Protein AF-A0A0R2D776-F1 (afdb_monomer)

Radius of gyration: 20.75 Å; Cα contacts (8 Å, |Δi|>4): 12; chains: 1; bounding box: 34×33×57 Å

Nearest PDB structures (foldseek):
  3jbu-assembly1_U  TM=2.125E-01  e=8.522E+00  Escherichia coli K-12

Organism: NCBI:txid1423725

pLDDT: mean 80.25, std 14.11, range [44.25, 95.75]

Sequence (64 aa):
MKYVVLYIDHENLDETLKKLKEMRFVKRVIMSPRPNIKINFEDEVGKTYKLTEEDREKYRSNKE

Structure (mmCIF, N/CA/C/O backbone):
data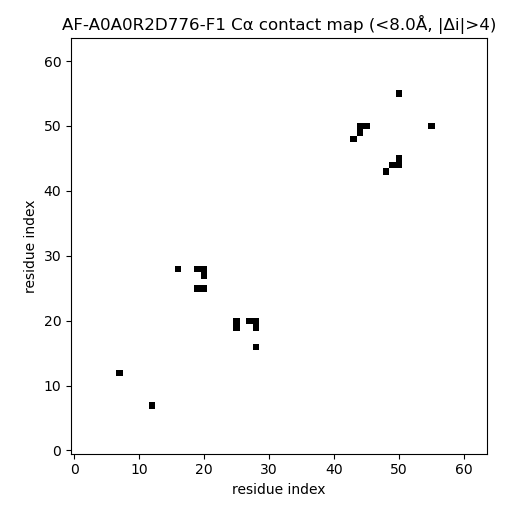_AF-A0A0R2D776-F1
#
_entry.id   AF-A0A0R2D776-F1
#
loop_
_atom_site.group_PDB
_atom_site.id
_atom_site.type_symbol
_atom_site.label_atom_id
_atom_site.label_alt_id
_atom_site.label_comp_id
_atom_site.label_asym_id
_atom_site.label_entity_id
_atom_site.label_seq_id
_atom_site.pdbx_PDB_ins_code
_atom_site.Cartn_x
_atom_site.Cartn_y
_atom_site.Cartn_z
_atom_site.occupancy
_atom_site.B_iso_or_equiv
_atom_site.auth_seq_id
_atom_site.auth_comp_id
_atom_site.auth_asym_id
_atom_site.auth_atom_id
_atom_site.pdbx_PDB_model_num
ATOM 1 N N . MET A 1 1 ? -11.188 -15.156 4.468 1.00 73.12 1 MET A N 1
ATOM 2 C CA . MET A 1 1 ? -10.907 -13.726 4.740 1.00 73.12 1 MET A CA 1
ATOM 3 C C . MET A 1 1 ? -10.977 -12.978 3.422 1.00 73.12 1 MET A C 1
ATOM 5 O O . MET A 1 1 ? -10.466 -13.503 2.442 1.00 73.12 1 MET A O 1
ATOM 9 N N . LYS A 1 2 ? -11.645 -11.823 3.374 1.00 88.25 2 LYS A N 1
ATOM 10 C CA . LYS A 1 2 ? -11.778 -11.023 2.148 1.00 88.25 2 LYS A CA 1
ATOM 11 C C . LYS A 1 2 ? -10.652 -9.990 2.090 1.00 88.25 2 LYS A C 1
ATOM 13 O O . LYS A 1 2 ? -10.239 -9.492 3.134 1.00 88.25 2 LYS A O 1
ATOM 18 N N . TYR A 1 3 ? -10.168 -9.694 0.893 1.00 94.19 3 TYR A N 1
ATOM 19 C CA . TYR A 1 3 ? -9.198 -8.633 0.643 1.00 94.19 3 TYR A CA 1
ATOM 20 C C . TYR A 1 3 ? -9.603 -7.868 -0.615 1.00 94.19 3 TYR A C 1
ATOM 22 O O . TYR A 1 3 ? -10.424 -8.348 -1.398 1.00 94.19 3 TYR A O 1
ATOM 30 N N . VAL A 1 4 ? -9.035 -6.679 -0.782 1.00 92.88 4 VAL A N 1
ATOM 31 C CA . VAL A 1 4 ? -9.233 -5.833 -1.958 1.00 92.88 4 VAL A CA 1
ATOM 32 C C . VAL A 1 4 ? -7.877 -5.441 -2.524 1.00 92.88 4 VAL A C 1
ATOM 34 O O . VAL A 1 4 ? -6.908 -5.291 -1.779 1.00 92.88 4 VAL A O 1
ATOM 37 N N . VAL A 1 5 ? -7.819 -5.286 -3.842 1.00 93.06 5 VAL A N 1
ATOM 38 C CA . VAL A 1 5 ? -6.684 -4.685 -4.542 1.00 93.06 5 VAL A CA 1
ATOM 39 C C . VAL A 1 5 ? -7.142 -3.313 -5.005 1.00 93.06 5 VAL A C 1
ATOM 41 O O . VAL A 1 5 ? -8.160 -3.197 -5.681 1.00 93.06 5 VAL A O 1
ATOM 44 N N . LEU A 1 6 ? -6.413 -2.281 -4.596 1.00 92.25 6 LEU A N 1
ATOM 45 C CA . LEU A 1 6 ? -6.700 -0.891 -4.926 1.00 92.25 6 LEU A CA 1
ATOM 46 C C . LEU A 1 6 ? -5.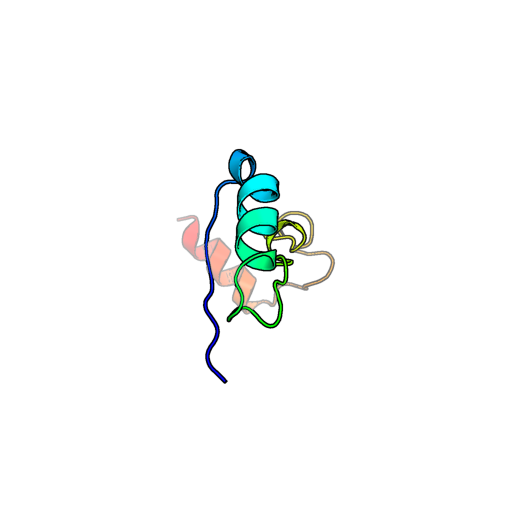557 -0.359 -5.781 1.00 92.25 6 LEU A C 1
ATOM 48 O O . LEU A 1 6 ? -4.392 -0.463 -5.397 1.00 92.25 6 LEU A O 1
ATOM 52 N N . TYR A 1 7 ? -5.908 0.203 -6.932 1.00 92.38 7 TYR A N 1
ATOM 53 C CA . TYR A 1 7 ? -4.996 1.017 -7.722 1.00 92.38 7 TYR A CA 1
ATOM 54 C C . TYR A 1 7 ? -5.149 2.461 -7.268 1.00 92.38 7 TYR A C 1
ATOM 56 O O . TYR A 1 7 ? -6.267 2.947 -7.113 1.00 92.38 7 TYR A O 1
ATOM 64 N N . ILE A 1 8 ? -4.022 3.106 -7.008 1.00 90.81 8 ILE A N 1
ATOM 65 C CA . ILE A 1 8 ? -3.947 4.463 -6.480 1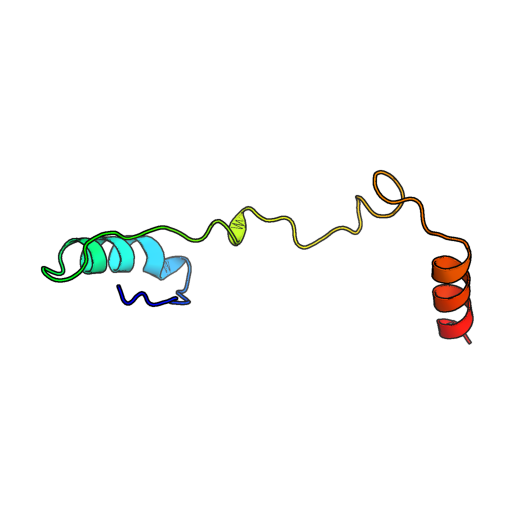.00 90.81 8 ILE A CA 1
ATOM 66 C C . ILE A 1 8 ? -2.820 5.200 -7.183 1.00 90.81 8 ILE A C 1
ATOM 68 O O . ILE A 1 8 ? -1.795 4.597 -7.515 1.00 90.81 8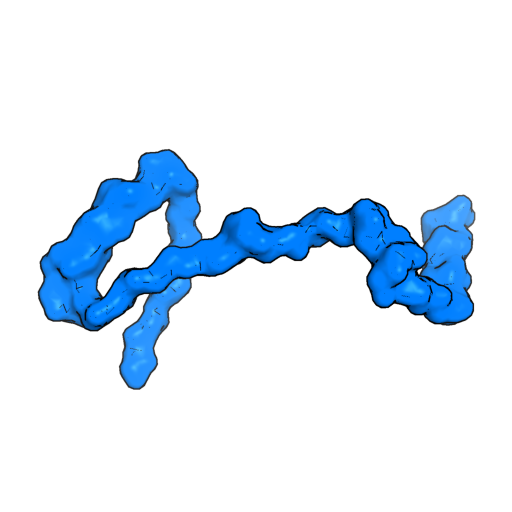 ILE A O 1
ATOM 72 N N . ASP A 1 9 ? -3.018 6.496 -7.379 1.00 92.44 9 ASP A N 1
ATOM 73 C CA . ASP A 1 9 ? -1.977 7.381 -7.883 1.00 92.44 9 ASP A CA 1
ATOM 74 C C . ASP A 1 9 ? -0.879 7.557 -6.832 1.00 92.44 9 ASP A C 1
ATOM 76 O O . ASP A 1 9 ? -1.147 7.598 -5.626 1.00 92.44 9 ASP A O 1
ATOM 80 N N . HIS A 1 10 ? 0.367 7.685 -7.291 1.00 88.50 10 HIS A N 1
ATOM 81 C CA . HIS A 1 10 ? 1.529 7.805 -6.408 1.00 88.50 10 HIS A CA 1
ATOM 82 C C . HIS A 1 10 ? 1.464 9.039 -5.501 1.00 88.50 10 HIS A C 1
ATOM 84 O O . HIS A 1 10 ? 1.885 8.966 -4.350 1.00 88.50 10 HIS A O 1
ATOM 90 N N . GLU A 1 11 ? 0.886 10.136 -5.989 1.00 94.19 11 GLU A N 1
ATOM 91 C CA . GLU A 1 11 ? 0.734 11.394 -5.246 1.00 94.19 11 GLU A CA 1
ATOM 92 C C . GLU A 1 11 ? -0.152 11.236 -4.001 1.00 94.19 11 GLU A C 1
ATOM 94 O O . GLU A 1 11 ? 0.072 11.880 -2.981 1.00 94.19 11 GLU A O 1
ATOM 99 N N . ASN A 1 12 ? -1.121 10.319 -4.057 1.00 93.12 12 ASN A N 1
ATOM 100 C CA . ASN A 1 12 ? -2.122 10.112 -3.009 1.00 93.12 12 ASN A CA 1
ATOM 101 C C . ASN A 1 12 ? -1.779 8.940 -2.071 1.00 93.12 12 ASN A C 1
ATOM 103 O O . ASN A 1 12 ? -2.579 8.576 -1.199 1.00 93.12 12 ASN A O 1
ATOM 107 N N . LEU A 1 13 ? -0.613 8.314 -2.261 1.00 91.31 13 LEU A N 1
ATOM 108 C CA . LEU A 1 13 ? -0.233 7.065 -1.608 1.00 91.31 13 LEU A CA 1
ATOM 109 C C . LEU A 1 13 ? -0.182 7.196 -0.082 1.00 91.31 13 LEU A C 1
ATOM 111 O O . LEU A 1 13 ? -0.844 6.427 0.617 1.00 91.31 13 LEU A O 1
ATOM 115 N N . ASP A 1 14 ? 0.561 8.174 0.434 1.00 93.00 14 ASP A N 1
ATOM 116 C CA . ASP A 1 14 ? 0.805 8.318 1.874 1.00 93.00 14 ASP A CA 1
ATOM 117 C C . ASP A 1 14 ? -0.473 8.648 2.653 1.00 93.00 14 ASP A C 1
ATOM 119 O O . ASP A 1 14 ? -0.761 8.039 3.690 1.00 93.00 14 ASP A O 1
ATOM 123 N N . GLU A 1 15 ? -1.289 9.563 2.123 1.00 95.69 15 GLU A N 1
ATOM 124 C CA . GLU A 1 15 ? -2.565 9.938 2.732 1.00 95.69 15 GLU A CA 1
ATOM 125 C C . GLU A 1 15 ? -3.536 8.749 2.758 1.00 95.69 15 GLU A C 1
ATOM 127 O O . GLU A 1 15 ? -4.149 8.448 3.789 1.00 95.69 15 GLU A O 1
ATOM 132 N N . THR A 1 16 ? -3.644 8.027 1.640 1.00 94.31 16 THR A N 1
ATOM 133 C CA . THR A 1 16 ? -4.527 6.862 1.526 1.00 94.31 16 THR A CA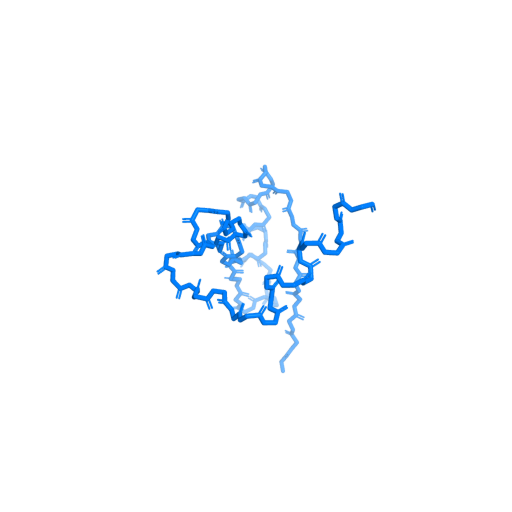 1
ATOM 134 C C . THR A 1 16 ? -4.086 5.741 2.464 1.00 94.31 16 THR A C 1
ATOM 136 O O . THR A 1 16 ? -4.913 5.120 3.136 1.00 94.31 16 THR A O 1
ATOM 139 N N . LEU A 1 17 ? -2.780 5.501 2.574 1.00 94.25 17 LEU A N 1
ATOM 140 C CA . LEU A 1 17 ? -2.216 4.453 3.419 1.00 94.25 17 LEU A CA 1
ATOM 141 C C . LEU A 1 17 ? -2.427 4.750 4.911 1.00 94.25 17 LEU A C 1
ATOM 143 O O . LEU A 1 17 ? -2.696 3.822 5.681 1.00 94.25 17 LEU A O 1
ATOM 147 N N . LYS A 1 18 ? -2.383 6.027 5.314 1.00 95.06 18 LYS A N 1
ATOM 148 C CA . LYS A 1 18 ? -2.761 6.468 6.665 1.00 95.06 18 LYS A CA 1
ATOM 149 C C . LYS A 1 18 ? -4.244 6.202 6.945 1.00 95.06 18 LYS A C 1
ATOM 151 O O . LYS A 1 18 ? -4.555 5.500 7.906 1.00 95.06 18 LYS A O 1
ATOM 156 N N . LYS A 1 19 ? -5.142 6.661 6.063 1.00 95.69 19 LYS A N 1
ATOM 157 C CA . LYS A 1 19 ? -6.598 6.457 6.201 1.00 95.69 19 LYS A CA 1
ATOM 158 C C . LYS A 1 19 ? -6.966 4.975 6.307 1.00 95.69 19 LYS A C 1
ATOM 160 O O . LYS A 1 19 ? -7.756 4.597 7.165 1.00 95.69 19 LYS A O 1
ATOM 165 N N . LEU A 1 20 ? -6.367 4.117 5.477 1.00 95.19 20 LEU A N 1
ATOM 166 C CA . LEU A 1 20 ? -6.632 2.673 5.489 1.00 95.19 20 LEU A CA 1
ATOM 167 C C . LEU A 1 20 ? -6.186 1.997 6.792 1.00 95.19 20 LEU A C 1
ATOM 169 O O . LEU A 1 20 ? -6.842 1.059 7.238 1.00 95.19 20 LEU A O 1
ATOM 173 N N . LYS A 1 21 ? -5.095 2.459 7.416 1.00 93.38 21 LYS A N 1
ATOM 174 C CA . LYS A 1 21 ? -4.619 1.926 8.704 1.00 93.38 21 LYS A CA 1
ATOM 175 C C . LYS A 1 21 ? -5.505 2.330 9.885 1.00 93.38 21 LYS A C 1
ATOM 177 O O . LYS A 1 21 ? -5.562 1.594 10.863 1.00 93.38 21 LYS A O 1
ATOM 182 N N . GLU A 1 22 ? -6.189 3.468 9.797 1.00 95.75 22 GLU A N 1
ATOM 183 C CA . GLU A 1 22 ? -7.096 3.966 10.842 1.00 95.75 22 GLU A CA 1
ATOM 184 C C . GLU A 1 22 ? -8.477 3.276 10.814 1.00 95.75 22 GLU A C 1
ATOM 186 O O . GLU A 1 22 ? -9.230 3.326 11.788 1.00 95.75 22 GLU A O 1
ATOM 191 N N . MET A 1 23 ? -8.820 2.581 9.725 1.00 95.44 23 MET A N 1
ATOM 192 C CA . MET A 1 23 ? -10.088 1.861 9.605 1.00 95.44 23 MET A CA 1
ATOM 193 C C . MET A 1 23 ? -10.136 0.639 10.531 1.00 95.44 23 MET A C 1
ATOM 195 O O . MET A 1 23 ? -9.419 -0.340 10.340 1.00 95.44 23 MET A O 1
ATOM 199 N N . ARG A 1 24 ? -11.080 0.634 11.481 1.00 95.00 24 ARG A N 1
ATOM 200 C CA . ARG A 1 24 ? -11.250 -0.425 12.501 1.00 95.00 24 ARG A CA 1
ATOM 201 C C . ARG A 1 24 ? -11.376 -1.851 11.944 1.00 95.00 24 ARG A C 1
ATOM 203 O O . ARG A 1 24 ? -11.055 -2.813 12.636 1.00 95.00 24 ARG A O 1
ATOM 210 N N . PHE A 1 25 ? -11.886 -2.000 10.726 1.00 93.44 25 PHE A N 1
ATOM 211 C CA . PHE A 1 25 ? -12.093 -3.300 10.082 1.00 93.44 25 PHE A CA 1
ATOM 212 C C . PHE A 1 25 ? -10.906 -3.751 9.216 1.00 93.44 25 PHE A C 1
ATOM 214 O O . PHE A 1 25 ? -10.899 -4.885 8.731 1.00 93.44 25 PHE A O 1
ATOM 221 N N . VAL A 1 26 ? -9.899 -2.898 9.009 1.00 93.56 26 VAL A N 1
ATOM 222 C CA . VAL A 1 26 ? -8.709 -3.233 8.225 1.00 93.56 26 VAL A CA 1
ATOM 223 C C . VAL A 1 26 ? -7.675 -3.879 9.138 1.00 93.56 26 VAL A C 1
ATOM 225 O O . VAL A 1 26 ? -7.112 -3.257 10.030 1.00 93.56 26 VAL A O 1
ATOM 228 N N . LYS A 1 27 ? -7.397 -5.163 8.898 1.00 93.12 27 LYS A N 1
ATOM 229 C CA . LYS A 1 27 ? -6.414 -5.918 9.690 1.00 93.12 27 LYS A CA 1
ATOM 230 C C . LYS A 1 27 ? -4.968 -5.663 9.253 1.00 93.12 27 LYS A C 1
ATOM 232 O O . LYS A 1 27 ? -4.050 -5.790 10.059 1.00 93.12 27 LYS A O 1
ATOM 237 N N . ARG A 1 28 ? -4.745 -5.395 7.963 1.00 93.00 28 ARG A N 1
ATOM 238 C CA . ARG A 1 28 ? -3.413 -5.204 7.376 1.00 93.00 28 ARG A CA 1
ATOM 239 C C . ARG A 1 28 ? -3.512 -4.435 6.063 1.00 93.00 28 ARG A C 1
ATOM 241 O O . ARG A 1 28 ? -4.407 -4.704 5.269 1.00 93.00 28 ARG A O 1
ATOM 248 N N . VAL A 1 29 ? -2.540 -3.560 5.823 1.00 94.19 29 VAL A N 1
ATOM 249 C CA . VAL A 1 29 ? -2.314 -2.880 4.542 1.00 94.19 29 VAL A CA 1
ATOM 250 C C . VAL A 1 29 ? -0.928 -3.285 4.042 1.00 94.19 29 VAL A C 1
ATOM 252 O O . VAL A 1 29 ? 0.035 -3.214 4.805 1.00 94.19 29 VAL A O 1
ATOM 255 N N . ILE A 1 30 ? -0.831 -3.750 2.796 1.00 91.50 30 ILE A N 1
ATOM 256 C CA . ILE A 1 30 ? 0.431 -4.137 2.152 1.00 91.50 30 ILE A CA 1
ATOM 257 C C . ILE A 1 30 ? 0.563 -3.321 0.874 1.00 91.50 30 ILE A C 1
ATOM 259 O O . ILE A 1 30 ? -0.350 -3.310 0.051 1.00 91.50 30 ILE A O 1
ATOM 263 N N . MET A 1 31 ? 1.703 -2.655 0.714 1.00 90.94 31 MET A N 1
ATOM 264 C CA . MET A 1 31 ? 2.016 -1.941 -0.514 1.00 90.94 31 MET A CA 1
ATOM 265 C C . MET A 1 31 ? 2.398 -2.933 -1.608 1.00 90.94 31 MET A C 1
ATOM 267 O O . MET A 1 31 ? 3.157 -3.873 -1.363 1.00 90.94 31 MET A O 1
ATOM 271 N N . SER A 1 32 ? 1.860 -2.736 -2.810 1.00 88.50 32 SER A N 1
ATOM 272 C CA . SER A 1 32 ? 2.169 -3.622 -3.926 1.00 88.50 32 SER A CA 1
ATOM 273 C C . SER A 1 32 ? 3.652 -3.515 -4.292 1.00 88.50 32 SER A C 1
ATOM 275 O O . SER A 1 32 ? 4.148 -2.400 -4.450 1.00 88.50 32 SER A O 1
ATOM 277 N N . PRO A 1 33 ? 4.359 -4.641 -4.497 1.00 85.06 33 PRO A N 1
ATOM 278 C CA . PRO A 1 33 ? 5.730 -4.628 -4.993 1.00 85.06 33 PRO A CA 1
ATOM 279 C C . PRO A 1 33 ? 5.809 -4.264 -6.481 1.00 85.06 33 PRO A C 1
ATOM 281 O O . PRO A 1 33 ? 6.910 -4.132 -6.998 1.00 85.06 33 PRO A O 1
ATOM 284 N N . ARG A 1 34 ? 4.670 -4.099 -7.176 1.00 82.12 34 ARG A N 1
ATOM 285 C CA . ARG A 1 34 ? 4.592 -3.821 -8.619 1.00 82.12 34 ARG A CA 1
ATOM 286 C C . ARG A 1 34 ? 5.545 -2.722 -9.119 1.00 82.12 34 ARG A C 1
ATOM 288 O O . ARG A 1 34 ? 6.141 -2.963 -10.160 1.00 82.12 34 ARG A O 1
ATOM 295 N N . PRO A 1 35 ? 5.751 -1.585 -8.425 1.00 80.25 35 PRO A N 1
ATOM 296 C CA . PRO A 1 35 ? 6.718 -0.573 -8.866 1.00 80.25 35 PRO A CA 1
ATOM 297 C C . PRO A 1 35 ? 8.167 -1.080 -8.934 1.00 80.25 35 PRO A C 1
ATOM 299 O O . PRO A 1 35 ? 8.961 -0.577 -9.717 1.00 80.25 35 PRO A O 1
ATOM 302 N N . ASN A 1 36 ? 8.503 -2.091 -8.132 1.00 79.88 36 ASN A N 1
ATOM 303 C CA . ASN A 1 36 ? 9.844 -2.667 -8.046 1.00 79.88 36 ASN A CA 1
ATOM 304 C C . ASN A 1 36 ? 10.027 -3.876 -8.976 1.00 79.88 36 ASN A C 1
ATOM 306 O O . ASN A 1 36 ? 11.124 -4.428 -9.060 1.00 79.88 36 ASN A O 1
ATOM 310 N N . ILE A 1 37 ? 8.963 -4.325 -9.646 1.00 82.12 37 ILE A N 1
ATOM 311 C CA . ILE A 1 37 ? 9.039 -5.405 -10.627 1.00 82.12 37 ILE A CA 1
ATOM 312 C C . ILE A 1 37 ? 9.483 -4.776 -11.943 1.00 82.12 37 ILE A C 1
ATOM 314 O O . ILE A 1 37 ? 8.780 -3.931 -12.494 1.00 82.12 37 ILE A O 1
ATOM 318 N N . LYS A 1 38 ? 10.644 -5.189 -12.460 1.00 76.06 38 LYS A N 1
ATOM 319 C CA . LYS A 1 38 ? 11.067 -4.806 -13.808 1.00 76.06 38 LYS A CA 1
ATOM 320 C C . LYS A 1 38 ? 10.053 -5.340 -14.820 1.00 76.06 38 LYS A C 1
ATOM 322 O O . LYS A 1 38 ? 9.795 -6.538 -14.859 1.00 76.06 38 LYS A O 1
ATOM 327 N N . ILE A 1 39 ? 9.477 -4.439 -15.610 1.00 75.94 39 ILE A N 1
ATOM 328 C CA . ILE A 1 39 ? 8.537 -4.772 -16.695 1.00 75.94 39 ILE A CA 1
ATOM 329 C C . ILE A 1 39 ? 9.245 -4.688 -18.055 1.00 75.94 39 ILE A C 1
ATOM 331 O O . ILE A 1 39 ? 8.884 -5.395 -18.991 1.00 75.94 39 ILE A O 1
ATOM 335 N N . ASN A 1 40 ? 10.288 -3.860 -18.145 1.00 75.94 40 ASN A N 1
ATOM 336 C CA . ASN A 1 40 ? 11.102 -3.712 -19.343 1.00 75.94 40 ASN A CA 1
ATOM 337 C C . ASN A 1 40 ? 12.257 -4.713 -19.284 1.00 75.94 40 ASN A C 1
ATOM 339 O O . ASN A 1 40 ? 13.137 -4.603 -18.430 1.00 75.94 40 ASN A O 1
ATOM 343 N N . PHE A 1 41 ? 12.230 -5.686 -20.191 1.00 75.81 41 PHE A N 1
ATOM 344 C CA . PHE A 1 41 ? 13.247 -6.734 -20.307 1.00 75.81 41 PHE A CA 1
ATOM 345 C C . PHE A 1 41 ? 14.174 -6.529 -21.505 1.00 75.81 41 PHE A C 1
ATOM 347 O O . PHE A 1 41 ? 14.984 -7.406 -21.778 1.00 75.81 41 PHE A O 1
ATOM 354 N N . GLU A 1 42 ? 14.084 -5.401 -22.213 1.00 71.19 42 GLU A N 1
ATOM 355 C CA . GLU A 1 42 ? 14.884 -5.133 -23.420 1.00 71.19 42 GLU A CA 1
ATOM 356 C C . GLU A 1 42 ? 16.390 -5.352 -23.185 1.00 71.19 42 GLU A C 1
ATOM 358 O O . GLU A 1 42 ? 17.061 -5.946 -24.024 1.00 71.19 42 GLU A O 1
ATOM 363 N N . ASP A 1 43 ? 16.890 -5.001 -21.996 1.00 69.31 43 ASP A N 1
ATOM 364 C CA . ASP A 1 43 ? 18.297 -5.178 -21.604 1.00 69.31 43 ASP A CA 1
ATOM 365 C C . ASP A 1 43 ? 18.681 -6.615 -21.185 1.00 69.31 43 ASP A C 1
ATOM 367 O O . ASP A 1 43 ? 19.870 -6.941 -21.060 1.00 69.31 43 ASP A O 1
ATOM 371 N N . GLU A 1 44 ? 17.689 -7.470 -20.914 1.00 65.62 44 GLU A N 1
ATOM 372 C CA . GLU A 1 44 ? 17.851 -8.853 -20.440 1.00 65.62 44 GLU A CA 1
ATOM 373 C C . GLU A 1 44 ? 17.546 -9.898 -21.532 1.00 65.62 44 GLU A C 1
ATOM 375 O O . GLU A 1 44 ? 18.035 -11.034 -21.447 1.00 65.62 44 GLU A O 1
ATOM 380 N N . VAL A 1 45 ? 16.831 -9.516 -22.599 1.00 62.38 45 VAL A N 1
ATOM 381 C CA . VAL A 1 45 ? 16.647 -10.348 -23.797 1.00 62.38 45 VAL A CA 1
ATOM 382 C C . VAL A 1 45 ? 18.020 -10.639 -24.418 1.00 62.38 45 VAL A C 1
ATOM 384 O O . VAL A 1 45 ? 18.713 -9.753 -24.906 1.00 62.38 45 VAL A O 1
ATOM 387 N N . GLY A 1 46 ? 18.435 -11.909 -24.375 1.00 62.53 46 GLY A N 1
ATOM 388 C CA . GLY A 1 46 ? 19.722 -12.385 -24.895 1.00 62.53 46 GLY A CA 1
ATOM 389 C C . GLY A 1 46 ? 20.825 -12.602 -23.849 1.00 62.53 46 GLY A C 1
ATOM 390 O O . GLY A 1 46 ? 21.794 -13.293 -24.161 1.00 62.53 46 GLY A O 1
ATOM 391 N N . LYS A 1 47 ? 20.687 -12.089 -22.613 1.00 63.38 47 LYS A N 1
ATOM 392 C CA . LYS A 1 47 ? 21.647 -12.345 -21.513 1.00 63.38 47 LYS A CA 1
ATOM 393 C C . LYS A 1 47 ? 21.205 -13.477 -20.588 1.00 63.38 47 LYS A C 1
ATOM 395 O O . LYS A 1 47 ? 22.009 -14.346 -20.266 1.00 63.38 47 LYS A O 1
ATOM 400 N N . THR A 1 48 ? 19.945 -13.470 -20.158 1.00 60.59 48 THR A N 1
ATOM 401 C CA . THR A 1 48 ? 19.385 -14.465 -19.220 1.00 60.59 48 THR A CA 1
ATOM 402 C C . THR A 1 48 ? 18.505 -15.493 -19.925 1.00 60.59 48 THR A C 1
ATOM 404 O O . THR A 1 48 ? 18.508 -16.663 -19.552 1.00 60.59 48 THR A O 1
ATOM 407 N N . TYR A 1 49 ? 17.812 -15.085 -20.989 1.00 62.38 49 TYR A N 1
ATOM 408 C CA . TYR A 1 49 ? 17.013 -15.959 -21.843 1.00 62.38 49 TYR A CA 1
ATOM 409 C C . TYR A 1 49 ? 17.707 -16.136 -23.201 1.00 62.38 49 TYR A C 1
ATOM 411 O O . TYR A 1 49 ? 17.868 -15.172 -23.955 1.00 62.38 49 TYR A O 1
ATOM 419 N N . LYS A 1 50 ? 18.146 -17.364 -23.515 1.00 68.75 50 LYS A N 1
ATOM 420 C CA . LYS A 1 50 ? 18.630 -17.712 -24.858 1.00 68.75 50 LYS A CA 1
ATOM 421 C C . LYS A 1 50 ? 17.418 -17.950 -25.750 1.00 68.75 50 LYS A C 1
ATOM 423 O O . LYS A 1 50 ? 16.707 -18.926 -25.547 1.00 68.75 50 LYS A O 1
ATOM 428 N N . LEU A 1 51 ? 17.217 -17.076 -26.734 1.00 67.06 51 LEU A N 1
ATOM 429 C CA . LEU A 1 51 ? 16.188 -17.259 -27.758 1.00 67.06 51 LEU A CA 1
ATOM 430 C C . LEU A 1 51 ? 16.354 -18.632 -28.421 1.00 67.06 51 LEU A C 1
ATOM 432 O O . LEU A 1 51 ? 17.440 -18.960 -28.926 1.00 67.06 51 LEU A O 1
ATOM 436 N N . THR A 1 52 ? 15.281 -19.420 -28.422 1.00 74.69 52 THR A N 1
ATOM 437 C CA . THR A 1 52 ? 15.241 -20.685 -29.161 1.00 74.69 52 THR A CA 1
ATOM 438 C C . THR A 1 52 ? 15.288 -20.407 -30.669 1.00 74.69 52 THR A C 1
ATOM 440 O O . THR A 1 52 ? 15.196 -19.256 -31.111 1.00 74.69 52 THR A O 1
ATOM 443 N N . GLU A 1 53 ? 15.540 -21.428 -31.488 1.00 70.56 53 GLU A N 1
ATOM 444 C CA . GLU A 1 53 ? 15.482 -21.260 -32.949 1.00 70.56 53 GLU A CA 1
ATOM 445 C C . GLU A 1 53 ? 14.065 -20.879 -33.408 1.00 70.56 53 GLU A C 1
ATOM 447 O O . GLU A 1 53 ? 13.922 -19.962 -34.215 1.00 70.56 53 GLU A O 1
ATOM 452 N N . GLU A 1 54 ? 13.035 -21.448 -32.776 1.00 68.56 54 GLU A N 1
ATOM 453 C CA . GLU A 1 54 ? 11.619 -21.141 -33.027 1.00 68.56 54 GLU A CA 1
ATOM 454 C C . GLU A 1 54 ? 11.271 -19.667 -32.740 1.00 68.56 54 GLU A C 1
ATOM 456 O O . GLU A 1 54 ? 10.579 -19.016 -33.527 1.00 68.56 54 GLU 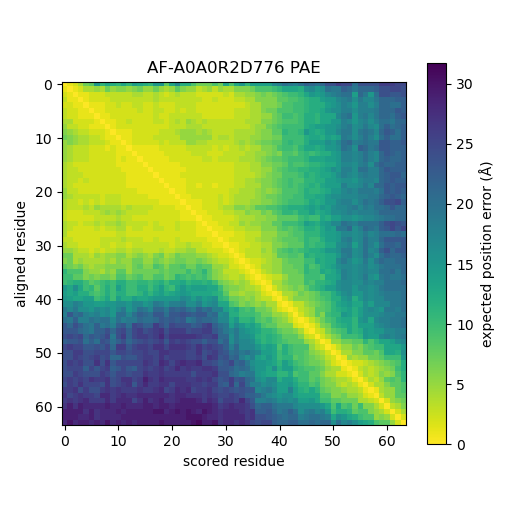A O 1
ATOM 461 N N . ASP A 1 55 ? 11.807 -19.090 -31.656 1.00 67.75 55 ASP A N 1
ATOM 462 C CA . ASP A 1 55 ? 11.583 -17.677 -31.322 1.00 67.75 55 ASP A CA 1
ATOM 463 C C . ASP A 1 55 ? 12.149 -16.738 -32.404 1.00 67.75 55 ASP A C 1
ATOM 465 O O . ASP A 1 55 ? 1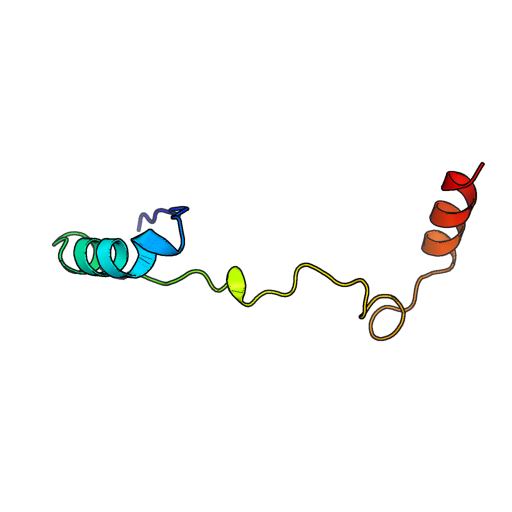1.565 -15.696 -32.703 1.00 6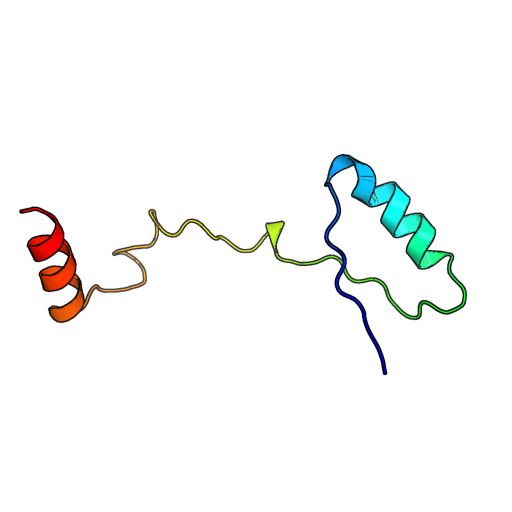7.75 55 ASP A O 1
ATOM 469 N N . ARG A 1 56 ? 13.285 -17.096 -33.021 1.00 69.31 56 ARG A N 1
ATOM 470 C CA . ARG A 1 56 ? 13.972 -16.261 -34.025 1.00 69.31 56 ARG A CA 1
ATOM 471 C C . ARG A 1 56 ? 13.261 -16.233 -35.371 1.00 69.31 56 ARG A C 1
ATOM 473 O O . ARG A 1 56 ? 13.295 -15.199 -36.043 1.00 69.31 56 ARG A O 1
ATOM 480 N N . GLU A 1 57 ? 12.624 -17.330 -35.763 1.00 68.56 57 GLU A N 1
ATOM 481 C CA . GLU A 1 57 ? 11.869 -17.415 -37.017 1.00 68.56 57 GLU A CA 1
ATOM 482 C C . GLU A 1 57 ? 10.648 -16.487 -37.000 1.00 68.56 57 GLU A C 1
ATOM 484 O O . GLU A 1 57 ? 10.406 -15.766 -37.970 1.00 68.56 57 GLU A O 1
ATOM 489 N N . LYS A 1 58 ? 9.969 -16.378 -35.852 1.00 64.75 58 LYS A N 1
ATOM 490 C CA . LYS A 1 58 ? 8.813 -15.488 -35.659 1.00 64.75 58 LYS A CA 1
ATOM 491 C C . LYS A 1 58 ? 9.151 -13.996 -35.787 1.00 64.75 58 LYS A C 1
ATOM 493 O O . LYS A 1 58 ? 8.341 -13.213 -36.279 1.00 64.75 58 LYS A O 1
ATOM 498 N N . TYR A 1 59 ? 10.348 -13.579 -35.367 1.00 60.19 59 TYR A N 1
ATOM 499 C CA . TYR A 1 5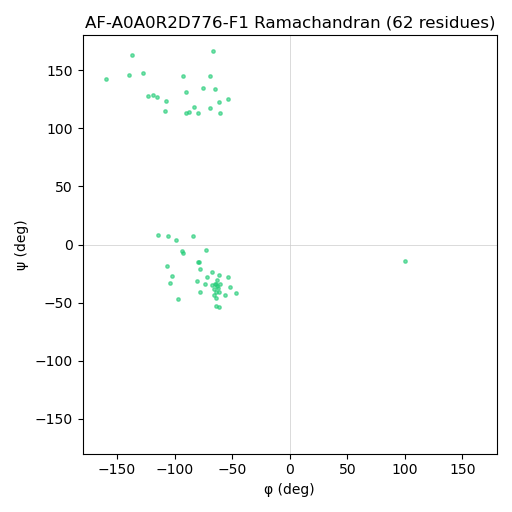9 ? 10.800 -12.192 -35.546 1.00 60.19 59 TYR A CA 1
ATOM 500 C C . TYR A 1 59 ? 11.269 -11.889 -36.976 1.00 60.19 59 TYR A C 1
ATOM 502 O O . TYR A 1 59 ? 11.286 -10.722 -37.367 1.00 60.19 59 TYR A O 1
ATOM 510 N N . ARG A 1 60 ? 11.641 -12.909 -37.763 1.00 59.72 60 ARG A N 1
ATOM 511 C CA . ARG A 1 60 ? 11.978 -12.747 -39.185 1.00 59.72 60 ARG A CA 1
ATOM 512 C C . ARG A 1 60 ? 10.733 -12.624 -40.058 1.00 59.72 60 ARG A C 1
ATOM 514 O O . ARG A 1 60 ? 10.722 -11.766 -40.930 1.00 59.72 60 ARG A O 1
ATOM 521 N N . SER A 1 61 ? 9.688 -13.408 -39.786 1.00 57.09 61 SER A N 1
ATOM 522 C CA . SER A 1 61 ? 8.435 -13.358 -40.554 1.00 57.09 61 SER A CA 1
ATOM 523 C C . SER A 1 61 ? 7.648 -12.058 -40.366 1.00 57.09 61 SER A C 1
ATOM 525 O O . SER A 1 61 ? 6.869 -11.687 -41.229 1.00 57.09 61 SER A O 1
ATOM 527 N N . ASN A 1 62 ? 7.849 -11.348 -39.250 1.00 56.09 62 ASN A N 1
ATOM 528 C CA . ASN A 1 62 ? 7.184 -10.069 -38.968 1.00 56.09 62 ASN A CA 1
ATOM 529 C C . ASN A 1 62 ? 7.879 -8.847 -39.603 1.00 56.09 62 ASN A C 1
ATOM 531 O O . ASN A 1 62 ? 7.531 -7.713 -39.270 1.00 56.09 62 ASN A O 1
ATOM 535 N N . LYS A 1 63 ? 8.896 -9.056 -40.450 1.00 50.38 63 LYS A N 1
ATOM 536 C CA . LYS A 1 63 ? 9.672 -7.983 -41.089 1.00 50.38 63 LYS A CA 1
ATOM 537 C C . LYS A 1 63 ? 9.508 -7.919 -42.616 1.00 50.38 63 LYS A C 1
ATOM 539 O O . LYS A 1 63 ? 10.231 -7.146 -43.242 1.00 50.38 63 LYS A O 1
ATOM 544 N N . GLU A 1 64 ? 8.581 -8.696 -43.176 1.00 44.25 64 GLU A N 1
ATOM 545 C CA . GLU A 1 64 ? 8.093 -8.573 -44.561 1.00 44.25 64 GLU A CA 1
ATOM 546 C C . GLU A 1 64 ? 6.735 -7.868 -44.612 1.00 44.25 64 GLU A C 1
ATOM 548 O O . GLU A 1 64 ? 5.888 -8.141 -43.729 1.00 44.25 64 GLU A O 1
#

Secondary structure (DSSP, 8-state):
---------GGGHHHHHHHHHH-TT-------SGGGS----TTTBTTTB---HHHHHHHHHTT-

Solvent-accessible surface area (backbone atoms only — not comparable to full-atom values): 4538 Å² total; per-residue (Å²): 137,90,84,85,88,80,89,75,59,80,92,52,42,69,64,50,55,51,55,51,65,69,35,91,86,49,90,78,86,79,83,77,64,65,88,77,51,83,82,78,51,79,90,42,67,66,74,80,48,77,77,51,73,72,60,53,52,60,63,55,66,72,73,113

Foldseek 3Di:
DDDDDDDDDPVCVVVVVVVLVPDPPRPDDDDDCVVVDDPDCVVVVCPPDDQDPVNVVVVVVVPD

InterPro domains:
  IPR016979 Protein of unknown function DUF2129 [PF09902] (1-41)

Mean predicted aligned error: 11.73 Å